Protein AF-A0A2V7CQ61-F1 (afdb_monomer_lite)

Secondary structure (DSSP, 8-state):
----PPPPPP-S----S-SEE-TTEE-SSSPPPPP--SEEEEEE-EEEEEEEEETTEEEEEEEETTBSSPPEE---TTPEEEEE--B-TTSPPTT--S-PPPPPP-

Radius of gyration: 15.97 Å; chains: 1; bounding box: 40×27×42 Å

Structure (mmCIF, N/CA/C/O backbone):
data_AF-A0A2V7CQ61-F1
#
_entry.id   AF-A0A2V7CQ61-F1
#
loop_
_atom_site.group_PDB
_atom_site.id
_atom_site.type_symbol
_atom_site.label_atom_id
_atom_site.label_alt_id
_atom_site.label_comp_id
_atom_site.label_asym_id
_atom_site.label_entity_id
_atom_site.label_seq_id
_atom_site.pdbx_PDB_ins_code
_atom_site.Cartn_x
_atom_site.Cartn_y
_atom_site.Cartn_z
_atom_site.occupancy
_atom_site.B_iso_or_equiv
_atom_site.auth_seq_id
_atom_site.auth_comp_id
_atom_site.auth_asy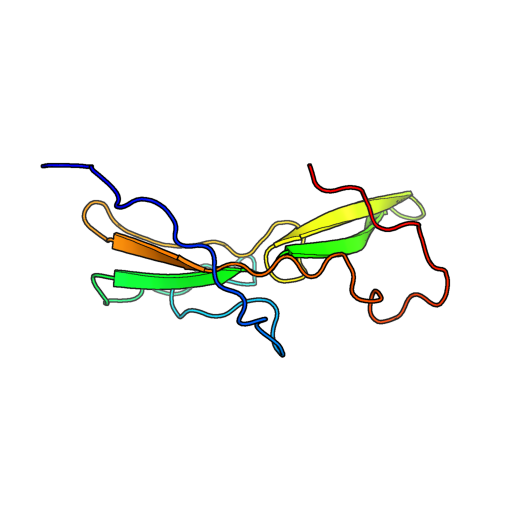m_id
_atom_site.auth_atom_id
_atom_site.pdbx_PDB_model_num
ATOM 1 N N . MET A 1 1 ? 11.459 -17.027 -20.024 1.00 53.44 1 MET A N 1
ATOM 2 C CA . MET A 1 1 ? 11.318 -15.927 -19.045 1.00 53.44 1 MET A CA 1
ATOM 3 C C . MET A 1 1 ? 11.804 -16.452 -17.711 1.00 53.44 1 MET A C 1
ATOM 5 O O . MET A 1 1 ? 11.278 -17.461 -17.266 1.00 53.44 1 MET A O 1
ATOM 9 N N . GLU A 1 2 ? 12.813 -15.824 -17.115 1.00 59.06 2 GLU A N 1
ATOM 10 C CA . GLU A 1 2 ? 13.213 -16.128 -15.739 1.00 59.06 2 GLU A CA 1
ATOM 11 C C . GLU A 1 2 ? 12.370 -15.275 -14.787 1.00 59.06 2 GLU A C 1
ATOM 13 O O . GLU A 1 2 ? 12.420 -14.047 -14.835 1.00 59.06 2 GLU A O 1
ATOM 18 N N . PHE A 1 3 ? 11.556 -15.925 -13.956 1.00 69.06 3 PHE A N 1
ATOM 19 C CA . PHE A 1 3 ? 10.668 -15.274 -12.982 1.00 69.06 3 PHE A CA 1
ATOM 20 C C . PHE A 1 3 ? 11.329 -15.089 -11.607 1.00 69.06 3 PHE A C 1
ATOM 22 O O . PHE A 1 3 ? 10.650 -14.851 -10.608 1.00 69.06 3 PHE A O 1
ATOM 29 N N . THR A 1 4 ? 12.655 -15.204 -11.537 1.00 78.69 4 THR A N 1
ATOM 30 C CA . THR A 1 4 ? 13.392 -15.122 -10.278 1.00 78.69 4 THR A CA 1
ATOM 31 C C . THR A 1 4 ? 13.410 -13.680 -9.785 1.00 78.69 4 THR A C 1
ATOM 33 O O . THR A 1 4 ? 14.098 -12.817 -10.331 1.00 78.69 4 THR A O 1
ATOM 36 N N . SER A 1 5 ? 12.632 -13.409 -8.741 1.00 80.44 5 SER A N 1
ATOM 37 C CA . SER A 1 5 ? 12.694 -12.134 -8.030 1.00 80.44 5 SER A CA 1
ATOM 38 C C . SER A 1 5 ? 13.908 -12.143 -7.093 1.00 80.44 5 SER A C 1
ATOM 40 O O . SER A 1 5 ? 14.164 -13.169 -6.458 1.00 80.44 5 SER A O 1
ATOM 42 N N . PRO A 1 6 ? 14.671 -11.039 -6.982 1.00 89.06 6 PRO A N 1
ATOM 43 C CA . PRO A 1 6 ? 15.738 -10.957 -5.992 1.00 89.06 6 PRO A CA 1
ATOM 44 C C . PRO A 1 6 ? 15.146 -11.074 -4.577 1.00 89.06 6 PRO A C 1
ATOM 46 O O . PRO A 1 6 ? 13.993 -10.678 -4.371 1.00 89.06 6 PRO A O 1
ATOM 49 N N . PRO A 1 7 ? 15.915 -11.563 -3.587 1.00 91.12 7 PRO A N 1
ATOM 50 C CA . PRO A 1 7 ? 15.478 -11.552 -2.197 1.00 91.12 7 PRO A CA 1
ATOM 51 C C . PRO A 1 7 ? 15.049 -10.149 -1.758 1.00 91.12 7 PRO A C 1
ATOM 53 O O . PRO A 1 7 ? 15.668 -9.147 -2.135 1.00 91.12 7 PRO A O 1
ATOM 56 N N . ALA A 1 8 ? 14.004 -10.075 -0.934 1.00 91.69 8 ALA A N 1
ATOM 57 C CA . ALA A 1 8 ? 13.609 -8.819 -0.316 1.00 91.69 8 ALA A CA 1
ATOM 58 C C . ALA A 1 8 ? 14.756 -8.274 0.551 1.00 91.69 8 ALA A C 1
ATOM 60 O O . ALA A 1 8 ? 15.459 -9.025 1.229 1.00 91.69 8 ALA A O 1
ATOM 61 N N . ARG A 1 9 ? 14.936 -6.951 0.543 1.00 93.75 9 ARG A N 1
ATOM 62 C CA . ARG A 1 9 ? 15.903 -6.269 1.405 1.00 93.75 9 ARG A CA 1
ATOM 63 C C . ARG A 1 9 ? 15.167 -5.612 2.563 1.00 93.75 9 ARG A C 1
ATOM 65 O O . ARG A 1 9 ? 14.325 -4.747 2.337 1.00 93.75 9 ARG A O 1
ATOM 72 N N . VAL A 1 10 ? 15.546 -5.970 3.785 1.00 93.44 10 VAL A N 1
ATOM 73 C CA . VAL A 1 10 ? 15.131 -5.251 4.994 1.00 93.44 10 VAL A CA 1
ATOM 74 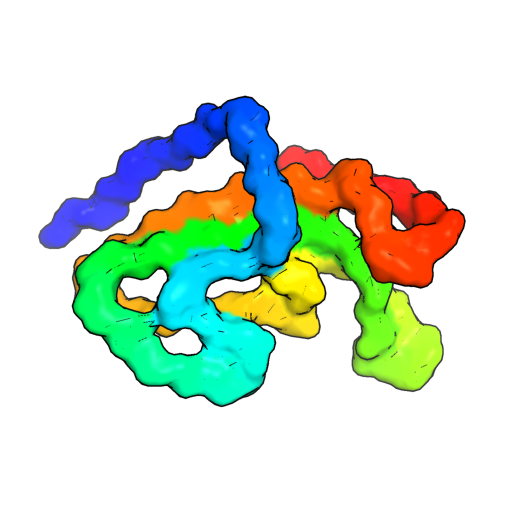C C . VAL A 1 10 ? 16.072 -4.068 5.206 1.00 93.44 10 VAL A C 1
ATOM 76 O O . VAL A 1 10 ? 17.289 -4.195 5.070 1.00 93.44 10 VAL A O 1
ATOM 79 N N . THR A 1 11 ? 15.511 -2.903 5.513 1.00 91.00 11 THR A N 1
ATOM 80 C CA . THR A 1 11 ? 16.264 -1.675 5.792 1.00 91.00 11 THR A CA 1
ATOM 81 C C . THR A 1 11 ? 15.804 -1.069 7.109 1.00 91.00 11 THR A C 1
ATOM 83 O O . THR A 1 11 ? 14.652 -1.245 7.491 1.00 91.00 11 THR A O 1
ATOM 86 N N . THR A 1 12 ? 16.664 -0.293 7.765 1.00 90.25 12 THR A N 1
ATOM 87 C CA . THR A 1 12 ? 16.320 0.446 8.993 1.00 90.25 12 THR A CA 1
ATOM 88 C C . THR A 1 12 ? 15.638 1.789 8.721 1.00 90.25 12 THR A C 1
ATOM 90 O O . THR A 1 12 ? 15.130 2.423 9.643 1.00 90.25 12 THR A O 1
ATOM 93 N N . THR A 1 13 ? 15.607 2.245 7.464 1.00 89.38 13 THR A N 1
ATOM 94 C CA . THR A 1 13 ? 14.937 3.491 7.081 1.00 89.38 13 THR A CA 1
ATOM 95 C C . THR A 1 13 ? 13.425 3.350 7.211 1.00 89.38 13 THR A C 1
ATOM 97 O O . THR A 1 13 ? 12.781 2.688 6.395 1.00 89.38 13 THR A O 1
ATOM 100 N N . ARG A 1 14 ? 12.854 4.026 8.208 1.00 85.38 14 ARG A N 1
ATOM 101 C CA . ARG A 1 14 ? 11.406 4.123 8.397 1.00 85.38 14 ARG A CA 1
ATOM 102 C C . ARG A 1 14 ? 10.803 5.127 7.413 1.00 85.38 14 ARG A C 1
ATOM 104 O O . ARG A 1 14 ? 11.248 6.271 7.363 1.00 85.38 14 ARG A O 1
ATOM 111 N N . GLN A 1 15 ? 9.795 4.715 6.644 1.00 87.38 15 GLN A N 1
ATOM 112 C CA . GLN A 1 15 ? 9.030 5.641 5.805 1.00 87.38 15 GLN A CA 1
ATOM 113 C C . GLN A 1 15 ? 8.012 6.403 6.663 1.00 87.38 15 GLN A C 1
ATOM 115 O O . GLN A 1 15 ? 7.367 5.822 7.534 1.00 87.38 15 GLN A O 1
ATOM 120 N N . THR A 1 16 ? 7.868 7.704 6.417 1.00 86.00 16 THR A N 1
ATOM 121 C CA . THR A 1 16 ? 6.911 8.586 7.101 1.00 86.00 16 THR A CA 1
ATOM 122 C C . THR A 1 16 ? 6.019 9.301 6.080 1.00 86.00 16 THR A C 1
ATOM 124 O O . THR A 1 16 ? 6.250 9.233 4.871 1.00 86.00 16 THR A O 1
ATOM 127 N N . GLY A 1 17 ? 4.965 9.976 6.549 1.00 90.75 17 GLY A N 1
ATOM 128 C CA . GLY A 1 17 ? 4.006 10.671 5.685 1.00 90.75 17 GLY A CA 1
ATOM 129 C C . GLY A 1 17 ? 2.880 9.758 5.194 1.00 90.75 17 GLY A C 1
ATOM 130 O O . GLY A 1 17 ? 2.379 8.929 5.959 1.00 90.75 17 GLY A O 1
ATOM 131 N N . ALA A 1 18 ? 2.460 9.936 3.934 1.00 92.75 18 ALA A N 1
ATOM 132 C CA . ALA A 1 18 ? 1.358 9.180 3.329 1.00 92.75 18 ALA A CA 1
ATOM 133 C C . ALA A 1 18 ? 1.577 7.665 3.467 1.00 92.75 18 ALA A C 1
ATOM 135 O O . ALA A 1 18 ? 2.700 7.205 3.303 1.00 92.75 18 ALA A O 1
ATOM 136 N N . PHE A 1 19 ? 0.532 6.876 3.713 1.00 93.62 19 PHE A N 1
ATOM 137 C CA . PHE A 1 19 ? 0.658 5.416 3.868 1.00 93.62 19 PHE A CA 1
ATOM 138 C C . PHE A 1 19 ? 0.765 4.661 2.535 1.00 93.62 19 PHE A C 1
ATOM 140 O O . PHE A 1 19 ? 1.163 3.500 2.511 1.00 93.62 19 PHE A O 1
ATOM 147 N N . ALA A 1 20 ? 0.436 5.312 1.420 1.00 95.44 20 ALA A N 1
ATOM 148 C CA . ALA A 1 20 ? 0.521 4.748 0.081 1.00 95.44 20 ALA A CA 1
ATOM 149 C C . ALA A 1 20 ? 1.216 5.726 -0.875 1.00 95.44 20 ALA A C 1
ATOM 151 O O . ALA A 1 20 ? 1.040 6.940 -0.758 1.00 95.44 20 ALA A O 1
ATOM 152 N N . ALA A 1 21 ? 1.998 5.212 -1.824 1.00 95.75 21 ALA A N 1
ATOM 153 C CA . ALA A 1 21 ? 2.562 5.990 -2.927 1.00 95.75 21 ALA A CA 1
ATOM 154 C C . ALA A 1 21 ? 2.840 5.108 -4.152 1.00 95.75 21 ALA A C 1
ATOM 156 O O . ALA A 1 21 ? 3.155 3.927 -4.013 1.00 95.75 21 ALA A O 1
ATOM 157 N N . GLY A 1 22 ? 2.753 5.701 -5.340 1.00 95.75 22 GLY A N 1
ATOM 158 C CA . GLY A 1 22 ? 2.997 5.028 -6.615 1.00 95.75 22 GLY A CA 1
ATOM 159 C C . GLY A 1 22 ? 1.903 5.321 -7.636 1.00 95.75 22 GLY A C 1
ATOM 160 O O . GLY A 1 22 ? 0.714 5.319 -7.306 1.00 95.75 22 GLY A O 1
ATOM 161 N N . ASP A 1 23 ? 2.297 5.546 -8.885 1.00 95.75 23 ASP A N 1
ATOM 162 C CA . ASP A 1 23 ? 1.370 5.923 -9.960 1.00 95.75 23 ASP A CA 1
ATOM 163 C C . ASP A 1 23 ? 0.455 4.765 -10.378 1.00 95.75 23 ASP A C 1
ATOM 165 O O . ASP A 1 23 ? -0.691 4.978 -10.778 1.00 95.75 23 ASP A O 1
ATOM 169 N N . ALA A 1 24 ? 0.911 3.527 -10.169 1.00 96.06 24 ALA A N 1
ATOM 170 C CA . ALA A 1 24 ? 0.140 2.310 -10.407 1.00 96.06 24 ALA A CA 1
ATOM 171 C C . ALA A 1 24 ? -0.996 2.065 -9.388 1.00 96.06 24 ALA A C 1
ATOM 173 O O . ALA A 1 24 ? -1.748 1.097 -9.546 1.00 96.06 24 ALA A O 1
ATOM 174 N N . LEU A 1 25 ? -1.124 2.900 -8.345 1.00 96.94 25 LEU A N 1
ATOM 175 C CA . LEU A 1 25 ? -2.118 2.741 -7.281 1.00 96.94 25 LEU A CA 1
ATOM 176 C C . LEU A 1 25 ? -3.422 3.484 -7.563 1.00 96.94 25 LEU A C 1
ATOM 178 O O . LEU A 1 25 ? -3.434 4.700 -7.767 1.00 96.94 25 LEU A O 1
ATOM 182 N N . SER A 1 26 ? -4.541 2.772 -7.444 1.00 96.69 26 SER A N 1
ATOM 183 C CA . SER A 1 26 ? -5.891 3.345 -7.381 1.00 96.69 26 SER A CA 1
ATOM 184 C C . SER A 1 26 ? -6.421 3.243 -5.949 1.00 96.69 26 SER A C 1
ATOM 186 O O . SER A 1 26 ? -6.559 2.142 -5.422 1.00 96.69 26 SER A O 1
ATOM 188 N N . LEU A 1 27 ? -6.672 4.393 -5.311 1.00 93.69 27 LEU A N 1
ATOM 189 C CA . LEU A 1 27 ? -7.138 4.472 -3.915 1.00 93.69 27 LEU A CA 1
ATOM 190 C C . LEU A 1 27 ? -8.663 4.324 -3.789 1.00 93.69 27 LEU A C 1
ATOM 192 O O . LEU A 1 27 ? -9.167 4.002 -2.720 1.00 93.69 27 LEU A O 1
ATOM 196 N N . THR A 1 28 ? -9.394 4.559 -4.879 1.00 93.62 28 THR A N 1
ATOM 197 C CA . THR A 1 28 ? -10.857 4.457 -4.945 1.00 93.62 28 THR A CA 1
ATOM 198 C C . THR A 1 28 ? -11.276 3.258 -5.799 1.00 93.62 28 THR A C 1
ATOM 200 O O . THR A 1 28 ? -10.436 2.565 -6.374 1.00 93.62 28 THR A O 1
ATOM 203 N N . ALA A 1 29 ? -12.588 3.026 -5.914 1.00 93.06 29 ALA A N 1
ATOM 204 C CA . ALA A 1 29 ? -13.142 1.961 -6.753 1.00 93.06 29 ALA A CA 1
ATOM 205 C C . ALA A 1 29 ? -12.838 2.137 -8.255 1.00 93.06 29 ALA A C 1
ATOM 207 O O . ALA A 1 29 ? -12.856 1.166 -9.010 1.00 93.06 29 ALA A O 1
ATOM 208 N N . THR A 1 30 ? -12.550 3.363 -8.703 1.00 95.62 30 THR A N 1
ATOM 209 C CA . THR A 1 30 ? -12.234 3.640 -10.105 1.00 95.62 30 THR A CA 1
ATOM 210 C C . THR A 1 30 ? -10.758 3.381 -10.373 1.00 95.62 30 THR A C 1
ATOM 212 O O . THR A 1 30 ? -9.883 4.030 -9.797 1.00 95.62 30 THR A O 1
ATOM 215 N N . LEU A 1 31 ? -10.473 2.470 -11.304 1.00 95.69 31 LEU A N 1
ATOM 216 C CA . LEU A 1 31 ? -9.107 2.215 -11.749 1.00 95.69 31 LEU A CA 1
ATOM 217 C C . LEU A 1 31 ? -8.549 3.418 -12.509 1.00 95.69 31 LEU A C 1
ATOM 219 O O . LEU A 1 31 ? -9.136 3.880 -13.490 1.00 95.69 31 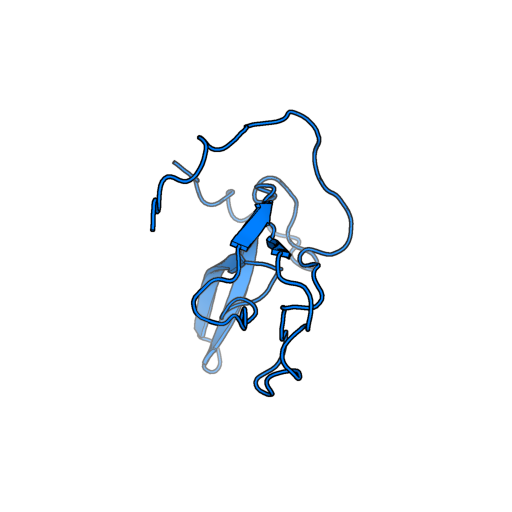LEU A O 1
ATOM 223 N N . LYS A 1 32 ? -7.355 3.861 -12.119 1.00 95.44 32 LYS A N 1
ATOM 224 C CA . LYS A 1 32 ? -6.558 4.776 -12.936 1.00 95.44 32 LYS A CA 1
ATOM 225 C C . LYS A 1 32 ? -6.183 4.118 -14.277 1.00 95.44 32 LYS A C 1
ATOM 227 O O . LYS A 1 32 ? -6.133 2.878 -14.385 1.00 95.44 32 LYS A O 1
ATOM 232 N N . PRO A 1 33 ? -5.886 4.921 -15.317 1.00 95.69 33 PRO A N 1
ATOM 233 C CA . PRO A 1 33 ? -5.179 4.433 -16.495 1.00 95.69 33 PRO A CA 1
ATOM 234 C C . PRO A 1 33 ? -3.930 3.646 -16.090 1.00 95.69 33 PRO A C 1
ATOM 236 O O . PRO A 1 33 ? -3.346 3.884 -15.035 1.00 95.69 33 PRO A O 1
ATOM 239 N N . LEU A 1 34 ? -3.538 2.676 -16.914 1.00 96.94 34 LEU A N 1
ATOM 240 C CA . LEU A 1 34 ? -2.316 1.933 -16.645 1.00 96.94 34 LEU A CA 1
ATOM 241 C C . LEU A 1 34 ? -1.112 2.881 -16.715 1.00 96.94 34 LEU A C 1
ATOM 243 O O . LEU A 1 34 ? -0.914 3.537 -17.735 1.00 96.94 34 LEU A O 1
ATOM 247 N N . ASP A 1 35 ? -0.296 2.875 -15.666 1.00 96.62 35 ASP A N 1
ATOM 248 C CA . ASP A 1 35 ? 1.019 3.514 -15.654 1.00 96.62 35 ASP A CA 1
ATOM 249 C C . ASP A 1 35 ? 1.893 2.960 -16.805 1.00 96.62 35 ASP A C 1
ATOM 251 O O . ASP A 1 35 ? 2.064 1.738 -16.894 1.00 96.62 35 ASP A O 1
ATOM 255 N N . PRO A 1 36 ? 2.433 3.798 -17.710 1.00 96.50 36 PRO A N 1
ATOM 256 C CA . PRO A 1 36 ? 3.240 3.337 -18.839 1.00 96.50 36 PRO A CA 1
ATOM 257 C C . PRO A 1 36 ? 4.615 2.770 -18.445 1.00 96.50 36 PRO A C 1
ATOM 259 O O . PRO A 1 36 ? 5.239 2.107 -19.274 1.00 96.50 36 PRO A O 1
ATOM 262 N N . ALA A 1 37 ? 5.108 3.002 -17.223 1.00 96.81 37 ALA A N 1
ATOM 263 C CA . ALA A 1 37 ? 6.424 2.530 -16.798 1.00 96.81 37 ALA A CA 1
ATOM 264 C C . ALA A 1 37 ? 6.500 0.995 -16.755 1.00 96.81 37 ALA A C 1
ATOM 266 O O . ALA A 1 37 ? 5.625 0.338 -16.203 1.00 96.81 37 ALA A O 1
ATOM 267 N N . SER A 1 38 ? 7.576 0.388 -17.258 1.00 95.31 38 SER A N 1
ATOM 268 C CA . SER A 1 38 ? 7.778 -1.073 -17.169 1.00 95.31 38 SER A CA 1
ATOM 269 C C . SER A 1 38 ? 8.102 -1.560 -15.749 1.00 95.31 38 SER A C 1
ATOM 271 O O . SER A 1 38 ? 8.036 -2.758 -15.463 1.00 95.31 38 SER A O 1
ATOM 273 N N . VAL A 1 39 ? 8.445 -0.633 -14.847 1.00 96.62 39 VAL A N 1
ATOM 274 C CA . VAL A 1 39 ? 8.634 -0.878 -13.416 1.00 96.62 39 VAL A CA 1
ATOM 275 C C . VAL A 1 39 ? 7.585 -0.087 -12.639 1.00 96.62 39 VAL A C 1
ATOM 277 O O . VAL A 1 39 ? 7.625 1.138 -12.637 1.00 96.62 39 VAL A O 1
ATOM 280 N N . LYS A 1 40 ? 6.670 -0.779 -11.955 1.00 97.38 40 LYS A N 1
ATOM 281 C CA . LYS A 1 40 ? 5.672 -0.163 -11.072 1.00 97.38 40 LYS A CA 1
ATOM 282 C C . LYS A 1 40 ? 6.282 0.036 -9.692 1.00 97.38 40 LYS A C 1
ATOM 284 O O . LYS A 1 40 ? 6.438 -0.930 -8.944 1.00 97.38 40 LYS A O 1
ATOM 289 N N . GLU A 1 41 ? 6.640 1.267 -9.356 1.00 97.00 41 GLU A N 1
ATOM 290 C CA . GLU A 1 41 ? 7.033 1.619 -7.990 1.00 97.00 41 GLU A CA 1
ATOM 291 C C . GLU A 1 41 ? 5.772 1.675 -7.119 1.00 97.00 41 GLU A C 1
ATOM 293 O O . GLU A 1 41 ? 4.873 2.484 -7.350 1.00 97.00 41 GLU A O 1
ATOM 298 N N . VAL A 1 42 ? 5.688 0.785 -6.131 1.00 97.31 42 VAL A N 1
ATOM 299 C CA . VAL A 1 42 ? 4.548 0.672 -5.221 1.00 97.31 42 VAL A CA 1
ATOM 300 C C . VAL A 1 42 ? 5.046 0.722 -3.788 1.00 97.31 42 VAL A C 1
ATOM 302 O O . VAL A 1 42 ? 5.839 -0.116 -3.361 1.00 97.31 42 VAL A O 1
ATOM 305 N N . ARG A 1 43 ? 4.529 1.677 -3.019 1.00 96.44 43 ARG A N 1
ATOM 306 C CA . ARG A 1 43 ? 4.681 1.715 -1.569 1.00 96.44 43 ARG A CA 1
ATOM 307 C C . ARG A 1 43 ? 3.319 1.586 -0.911 1.00 96.44 43 ARG A C 1
ATOM 309 O O . ARG A 1 43 ? 2.460 2.431 -1.146 1.00 96.44 43 ARG A O 1
ATOM 316 N N . LEU A 1 44 ? 3.150 0.564 -0.079 1.00 96.69 44 LEU A N 1
ATOM 317 C CA . LEU A 1 44 ? 1.985 0.381 0.784 1.00 96.69 44 LEU A CA 1
ATOM 318 C C . LEU A 1 44 ? 2.488 0.050 2.186 1.00 96.69 44 LEU A C 1
ATOM 320 O O . LEU A 1 44 ? 2.984 -1.048 2.418 1.00 96.69 44 LEU A O 1
ATOM 324 N N . ASP A 1 45 ? 2.378 1.002 3.104 1.00 95.19 45 ASP A N 1
ATOM 325 C CA . ASP A 1 45 ? 2.700 0.784 4.511 1.00 95.19 45 ASP A CA 1
ATOM 326 C C . ASP A 1 45 ? 1.526 0.109 5.221 1.00 95.19 45 ASP A C 1
ATOM 328 O O . ASP A 1 45 ? 0.360 0.334 4.871 1.00 95.19 45 ASP A O 1
ATOM 332 N N . THR A 1 46 ? 1.831 -0.699 6.234 1.00 92.88 46 THR A N 1
ATOM 333 C CA . THR A 1 46 ? 0.814 -1.352 7.058 1.00 92.88 46 THR A CA 1
ATOM 334 C C . THR A 1 46 ? 0.596 -0.599 8.357 1.00 92.88 46 THR A C 1
ATOM 336 O O . THR A 1 46 ? 1.535 -0.160 9.013 1.00 92.88 46 THR A O 1
ATOM 339 N N . THR A 1 47 ? -0.664 -0.448 8.744 1.00 90.81 47 THR A N 1
ATOM 340 C CA . THR A 1 47 ? -1.066 0.097 10.047 1.00 90.81 47 THR A CA 1
ATOM 341 C C . THR A 1 47 ? -2.359 -0.576 10.502 1.00 90.81 47 THR A C 1
ATOM 343 O O . THR A 1 47 ? -2.930 -1.374 9.756 1.00 90.81 47 THR A O 1
ATOM 346 N N . HIS A 1 48 ? -2.833 -0.284 11.708 1.00 87.12 48 HIS A N 1
ATOM 347 C CA . HIS A 1 48 ? -4.096 -0.792 12.229 1.00 87.12 48 HIS A CA 1
ATOM 348 C C . HIS A 1 48 ? -5.165 0.305 12.299 1.00 87.12 48 HIS A C 1
ATOM 350 O O . HIS A 1 48 ? -4.862 1.471 12.543 1.00 87.12 48 HIS A O 1
ATOM 356 N N . LYS A 1 49 ? -6.431 -0.068 12.087 1.00 85.62 49 LYS A N 1
ATOM 357 C CA . LYS A 1 49 ? -7.571 0.858 12.110 1.00 85.62 49 LYS A CA 1
ATOM 358 C C . LYS A 1 49 ? -8.820 0.182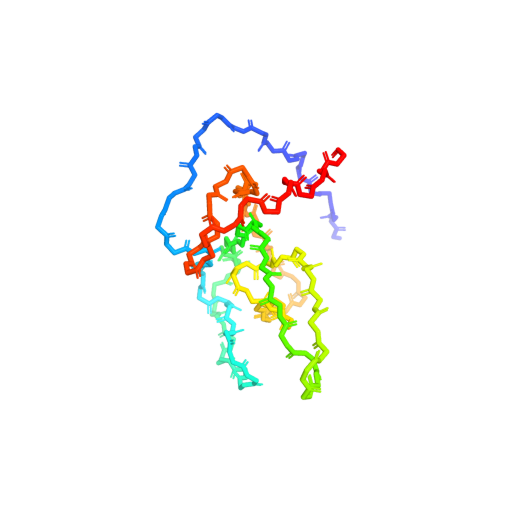 12.656 1.00 85.62 49 LYS A C 1
ATOM 360 O O . LYS A 1 49 ? -9.018 -1.014 12.461 1.00 85.62 49 LYS A O 1
ATOM 365 N N . ILE A 1 50 ? -9.674 0.966 13.308 1.00 86.31 50 ILE A N 1
ATOM 366 C CA . ILE A 1 50 ? -11.037 0.552 13.649 1.00 86.31 50 ILE A CA 1
ATOM 367 C C . ILE A 1 50 ? -11.940 0.939 12.478 1.00 86.31 50 ILE A C 1
ATOM 369 O O . ILE A 1 50 ? -12.011 2.110 12.110 1.00 86.31 50 ILE A O 1
ATOM 373 N N . ILE A 1 51 ? -12.614 -0.044 11.894 1.00 86.88 51 ILE A N 1
ATOM 374 C CA . ILE A 1 51 ? -13.463 0.101 10.713 1.00 86.88 51 ILE A CA 1
ATOM 375 C C . ILE A 1 51 ? -14.887 -0.276 11.103 1.00 86.88 51 ILE A C 1
ATOM 377 O O . ILE A 1 51 ? -15.109 -1.322 11.710 1.00 86.88 51 ILE A O 1
ATOM 381 N N . GLU A 1 52 ? -15.856 0.566 10.763 1.00 89.00 52 GLU A N 1
ATOM 382 C CA . GLU A 1 52 ? -17.273 0.234 10.898 1.00 89.00 52 GLU A CA 1
ATOM 383 C C . GLU A 1 52 ? -17.741 -0.478 9.626 1.00 89.00 52 GLU A C 1
ATOM 385 O O . GLU A 1 52 ? -17.678 0.086 8.536 1.00 89.00 52 GLU A O 1
ATOM 390 N N . ILE A 1 53 ? -18.151 -1.740 9.759 1.00 89.31 53 ILE A N 1
ATOM 391 C CA . ILE A 1 53 ? -18.536 -2.601 8.625 1.00 89.31 53 ILE A CA 1
ATOM 392 C C . ILE A 1 53 ? -20.055 -2.686 8.438 1.00 89.31 53 ILE A C 1
ATOM 394 O O . ILE A 1 53 ? -20.536 -3.070 7.376 1.00 89.31 53 ILE A O 1
ATOM 398 N N . ALA A 1 54 ? -20.803 -2.329 9.477 1.00 93.06 54 ALA A N 1
ATOM 399 C CA . ALA A 1 54 ? -22.249 -2.168 9.503 1.00 93.06 54 ALA A CA 1
ATOM 400 C C . ALA A 1 54 ? -22.596 -1.245 10.687 1.00 93.06 54 ALA A C 1
ATOM 402 O O . ALA A 1 54 ? -21.755 -1.103 11.578 1.00 93.06 54 ALA A O 1
ATOM 403 N N . PRO A 1 55 ? -23.801 -0.649 10.747 1.00 95.25 55 PRO A N 1
ATOM 404 C CA . PRO A 1 55 ? -24.187 0.230 11.849 1.00 95.25 55 PRO A CA 1
ATOM 405 C C . PRO A 1 55 ? -23.929 -0.404 13.224 1.00 95.25 55 PRO A C 1
ATOM 407 O O . PRO A 1 55 ? -24.517 -1.428 13.569 1.00 95.25 55 PRO A O 1
ATOM 410 N N . GLY A 1 56 ? -23.016 0.189 13.996 1.00 92.44 56 GLY A N 1
ATOM 411 C CA . GLY A 1 56 ? -22.631 -0.283 15.330 1.00 92.44 56 GLY A CA 1
ATOM 412 C C . GLY A 1 56 ? -21.688 -1.496 15.366 1.00 92.44 56 GLY A C 1
ATOM 413 O O . GLY A 1 56 ? -21.224 -1.862 16.447 1.00 92.44 56 GLY A O 1
ATOM 414 N N . VAL A 1 57 ? -21.347 -2.097 14.222 1.00 90.56 57 VAL A N 1
ATOM 415 C CA . VAL A 1 57 ? -20.428 -3.242 14.126 1.00 90.56 57 VAL A CA 1
ATOM 416 C C . VAL A 1 57 ? -19.046 -2.751 13.713 1.00 90.56 57 VAL A C 1
ATOM 418 O O . VAL A 1 57 ? -18.822 -2.342 12.571 1.00 90.56 57 VAL A O 1
ATOM 421 N N . LYS A 1 58 ? -18.101 -2.811 14.653 1.00 88.81 58 LYS A N 1
ATOM 422 C CA . LYS A 1 58 ? -16.721 -2.359 14.461 1.00 88.81 58 LYS A CA 1
ATOM 423 C C . LYS A 1 58 ? -15.753 -3.532 14.423 1.00 88.81 58 LYS A C 1
ATOM 425 O O . LYS A 1 58 ? -15.858 -4.461 15.217 1.00 88.81 58 LYS A O 1
ATOM 430 N N . PHE A 1 59 ? -14.780 -3.440 13.529 1.00 85.44 59 PHE A N 1
ATOM 431 C CA . PHE A 1 59 ? -13.701 -4.398 13.362 1.00 85.44 59 PHE A CA 1
ATOM 432 C C . PHE A 1 59 ? -12.358 -3.675 13.438 1.00 85.44 59 PHE A C 1
ATOM 434 O O . PHE A 1 59 ? -12.138 -2.689 12.734 1.00 85.44 59 PHE A O 1
ATOM 441 N N . THR A 1 60 ? -11.453 -4.159 14.284 1.00 85.25 60 THR A N 1
ATOM 442 C CA . THR A 1 60 ? -10.062 -3.701 14.279 1.00 85.25 60 THR A CA 1
ATOM 443 C C . THR A 1 60 ? -9.305 -4.528 13.251 1.00 85.25 60 THR A C 1
ATOM 445 O O . THR A 1 60 ? -9.204 -5.743 13.395 1.00 85.25 60 THR A O 1
ATOM 448 N N . GLY A 1 61 ? -8.799 -3.880 12.206 1.00 85.88 61 GLY A N 1
ATOM 449 C CA . GLY A 1 61 ? -8.139 -4.549 11.090 1.00 85.88 61 GLY A CA 1
ATOM 450 C C . GLY A 1 61 ? -6.791 -3.936 10.747 1.00 85.88 61 GLY A C 1
ATOM 451 O O . GLY A 1 61 ? -6.563 -2.739 10.948 1.00 85.88 61 GLY A O 1
ATOM 452 N N . TRP A 1 62 ? -5.898 -4.766 10.215 1.00 89.19 62 TRP A N 1
ATOM 453 C CA . TRP A 1 62 ? -4.708 -4.285 9.528 1.00 89.19 62 TRP A CA 1
ATOM 454 C C . TRP A 1 62 ? -5.075 -3.766 8.147 1.00 89.19 62 TRP A C 1
ATOM 456 O O . TRP A 1 62 ? -5.922 -4.321 7.447 1.00 89.19 62 TRP A O 1
ATOM 466 N N . THR A 1 63 ? -4.417 -2.687 7.766 1.00 91.62 63 THR A N 1
ATOM 467 C CA . THR A 1 63 ? -4.655 -1.981 6.516 1.00 91.62 63 THR A CA 1
ATOM 468 C C . THR A 1 63 ? -3.391 -2.000 5.674 1.00 91.62 63 THR A C 1
ATOM 470 O O . THR A 1 63 ? -2.284 -2.050 6.211 1.00 91.62 63 THR A O 1
ATOM 473 N N . PHE A 1 64 ? -3.557 -1.906 4.359 1.00 94.31 64 PHE A N 1
ATOM 474 C CA . PHE A 1 64 ? -2.484 -1.511 3.453 1.00 94.31 64 PHE A CA 1
ATOM 475 C C . PHE A 1 64 ? -2.805 -0.107 2.965 1.00 94.31 64 PHE A C 1
ATOM 477 O O . PHE A 1 64 ? -3.881 0.120 2.416 1.00 94.31 64 PHE A O 1
ATOM 484 N N . GLY A 1 65 ? -1.898 0.845 3.168 1.00 93.62 65 GLY A N 1
ATOM 485 C CA . GLY A 1 65 ? -2.128 2.218 2.730 1.00 93.62 65 GLY A CA 1
ATOM 486 C C . GLY A 1 65 ? -3.230 2.960 3.497 1.00 93.62 65 GLY A C 1
ATOM 487 O O . GLY A 1 65 ? -3.863 3.823 2.902 1.00 93.62 65 GLY A O 1
ATOM 488 N N . ASP A 1 66 ? -3.468 2.632 4.778 1.00 91.44 66 ASP A N 1
ATOM 489 C CA . ASP A 1 66 ? -4.516 3.227 5.645 1.00 91.44 66 ASP A CA 1
ATOM 490 C C . ASP A 1 66 ? -5.975 2.974 5.188 1.00 91.44 66 ASP A C 1
ATOM 492 O O . ASP A 1 66 ? -6.925 3.656 5.591 1.00 91.44 66 ASP A O 1
ATOM 496 N N . GLN A 1 67 ? -6.193 1.940 4.371 1.00 90.81 67 GLN A N 1
ATOM 497 C CA . GLN A 1 67 ? -7.526 1.562 3.901 1.00 90.81 67 GLN A CA 1
ATOM 498 C C . GLN A 1 67 ? -7.755 0.047 3.870 1.00 90.81 67 GLN A C 1
ATOM 500 O O . GLN A 1 67 ? -6.827 -0.756 3.737 1.00 90.81 67 GLN A O 1
ATOM 505 N N . VAL A 1 68 ? -9.031 -0.325 4.001 1.00 90.38 68 VAL A N 1
ATOM 506 C CA . VAL A 1 68 ? -9.543 -1.684 3.808 1.00 90.38 68 VAL A CA 1
ATOM 507 C C . VAL A 1 68 ? -10.790 -1.586 2.921 1.00 90.38 68 VAL A C 1
ATOM 509 O O . VAL A 1 68 ? -11.743 -0.917 3.319 1.00 90.38 68 VAL A O 1
ATOM 512 N N . PRO A 1 69 ? -10.807 -2.228 1.739 1.00 92.75 69 PRO A N 1
ATOM 513 C CA . PRO A 1 69 ? -9.678 -2.917 1.109 1.00 92.75 69 PRO A CA 1
ATOM 514 C C . PRO A 1 69 ? -8.501 -1.972 0.791 1.00 92.75 69 PRO A C 1
ATOM 516 O O . PRO A 1 69 ? -8.672 -0.761 0.631 1.00 92.75 69 PRO A O 1
ATOM 519 N N . GLY A 1 70 ? -7.295 -2.542 0.702 1.00 94.25 70 GLY A N 1
ATOM 520 C CA . GLY A 1 70 ? -6.086 -1.828 0.277 1.00 94.25 70 GLY A CA 1
ATOM 521 C C . GLY A 1 70 ? -6.205 -1.252 -1.146 1.00 94.25 70 GLY A C 1
ATOM 522 O O . GLY A 1 70 ? -7.089 -1.667 -1.901 1.00 94.25 70 GLY A O 1
ATOM 523 N N . PRO A 1 71 ? -5.329 -0.313 -1.550 1.00 96.88 71 PRO A N 1
ATOM 524 C CA . PRO A 1 71 ? -5.325 0.226 -2.906 1.00 96.88 71 PRO A CA 1
ATOM 525 C C . PRO A 1 71 ? -5.147 -0.857 -3.967 1.00 96.88 71 PRO A C 1
ATOM 527 O O . PRO A 1 71 ? -4.394 -1.812 -3.780 1.00 96.88 71 PRO A O 1
ATOM 530 N N . THR A 1 72 ? -5.773 -0.672 -5.127 1.00 97.12 72 THR A N 1
ATOM 531 C CA . THR A 1 72 ? -5.589 -1.592 -6.255 1.00 97.12 72 THR A CA 1
ATOM 532 C C . THR A 1 72 ? -4.318 -1.247 -7.027 1.00 97.12 72 THR A C 1
ATOM 534 O O . THR A 1 72 ? -4.135 -0.098 -7.432 1.00 97.12 72 THR A O 1
ATOM 537 N N . ILE A 1 73 ? -3.469 -2.250 -7.277 1.00 97.12 73 ILE A N 1
ATOM 538 C CA . ILE A 1 73 ? -2.299 -2.153 -8.162 1.00 97.12 73 ILE A CA 1
ATOM 539 C C . ILE A 1 73 ? -2.699 -2.656 -9.551 1.00 97.12 73 ILE A C 1
ATOM 541 O O . ILE A 1 73 ? -3.147 -3.794 -9.693 1.00 97.12 73 ILE A O 1
ATOM 545 N N . ARG A 1 74 ? -2.505 -1.837 -10.590 1.00 96.19 74 ARG A N 1
ATOM 546 C CA . ARG A 1 74 ? -2.741 -2.234 -11.989 1.00 96.19 74 ARG A CA 1
ATOM 547 C C . ARG A 1 74 ? -1.414 -2.442 -12.727 1.00 96.19 74 ARG A C 1
ATOM 549 O O . ARG A 1 74 ? -0.612 -1.518 -12.824 1.00 96.19 74 ARG A O 1
ATOM 556 N N . ALA A 1 75 ? -1.205 -3.631 -13.290 1.00 96.69 75 ALA A N 1
ATOM 557 C CA . ALA A 1 75 ? -0.010 -3.999 -14.059 1.00 96.69 75 ALA A CA 1
ATOM 558 C C . ALA A 1 75 ? -0.368 -4.912 -15.249 1.00 96.69 75 ALA A C 1
ATOM 560 O O . ALA A 1 75 ? -1.484 -5.430 -15.328 1.00 96.69 75 ALA A O 1
ATOM 561 N N . ARG A 1 76 ? 0.568 -5.103 -16.183 1.00 96.44 76 ARG A N 1
ATOM 562 C CA . ARG A 1 76 ? 0.481 -6.066 -17.294 1.00 96.44 76 ARG A CA 1
ATOM 563 C C . ARG A 1 76 ? 1.498 -7.194 -17.125 1.00 96.44 76 ARG A C 1
ATOM 565 O O . ARG A 1 76 ? 2.487 -7.060 -16.409 1.00 96.44 76 ARG A O 1
ATOM 572 N N . VAL A 1 77 ? 1.285 -8.296 -17.844 1.00 94.69 77 VAL A N 1
ATOM 573 C CA . VAL A 1 77 ? 2.298 -9.352 -17.984 1.00 94.69 77 VAL A CA 1
ATOM 574 C C . VAL A 1 77 ? 3.583 -8.742 -18.552 1.00 94.69 77 VAL A C 1
ATOM 576 O O . VAL A 1 77 ? 3.545 -8.065 -19.576 1.00 94.69 77 VAL A O 1
ATOM 579 N N . GLY A 1 78 ? 4.706 -8.985 -17.875 1.00 93.00 78 GLY A N 1
ATOM 580 C CA . GLY A 1 78 ? 6.018 -8.432 -18.222 1.00 93.00 78 GLY A CA 1
ATOM 581 C C . GLY A 1 78 ? 6.424 -7.192 -17.417 1.00 93.00 78 GLY A C 1
ATOM 582 O O . GLY A 1 78 ? 7.617 -6.897 -17.361 1.00 93.00 78 GLY A O 1
ATOM 583 N N . ASP A 1 79 ? 5.487 -6.513 -16.744 1.00 95.62 79 ASP A N 1
ATOM 584 C CA . ASP A 1 79 ? 5.827 -5.426 -15.821 1.00 95.62 79 ASP A CA 1
ATOM 585 C C . ASP A 1 79 ? 6.535 -5.978 -14.575 1.00 95.62 79 ASP A C 1
ATOM 587 O O . ASP A 1 79 ? 6.179 -7.030 -14.038 1.00 95.62 79 ASP A O 1
ATOM 591 N N . LYS A 1 80 ? 7.518 -5.231 -14.067 1.00 95.00 80 LYS A N 1
ATOM 592 C CA . LYS A 1 80 ? 8.151 -5.505 -12.772 1.00 95.00 80 LYS A CA 1
ATOM 593 C C . LYS A 1 80 ? 7.494 -4.648 -11.701 1.00 95.00 80 LYS A C 1
ATOM 595 O O . LYS A 1 80 ? 7.486 -3.430 -11.815 1.00 95.00 80 LYS A O 1
ATOM 600 N N . VAL A 1 81 ? 6.997 -5.248 -10.626 1.00 95.62 81 VAL A N 1
ATOM 601 C CA . VAL A 1 81 ? 6.500 -4.487 -9.471 1.00 95.62 81 VAL A CA 1
ATOM 602 C C . VAL A 1 81 ? 7.624 -4.350 -8.453 1.00 95.62 81 VAL A C 1
ATOM 604 O O . VAL A 1 81 ? 8.113 -5.347 -7.925 1.00 95.62 81 VAL A O 1
ATOM 607 N N . ARG A 1 82 ? 8.042 -3.115 -8.167 1.00 95.94 82 ARG A N 1
ATOM 608 C CA . ARG A 1 82 ? 8.947 -2.821 -7.057 1.00 95.94 82 ARG A CA 1
ATOM 609 C C . ARG A 1 82 ? 8.124 -2.410 -5.848 1.00 95.94 82 ARG A C 1
ATOM 611 O O . ARG A 1 82 ? 7.651 -1.281 -5.767 1.00 95.94 82 ARG A O 1
ATOM 618 N N . PHE A 1 83 ? 7.975 -3.340 -4.915 1.00 95.62 83 PHE A N 1
ATOM 619 C CA . PHE A 1 83 ? 7.176 -3.146 -3.715 1.00 95.62 83 PHE A C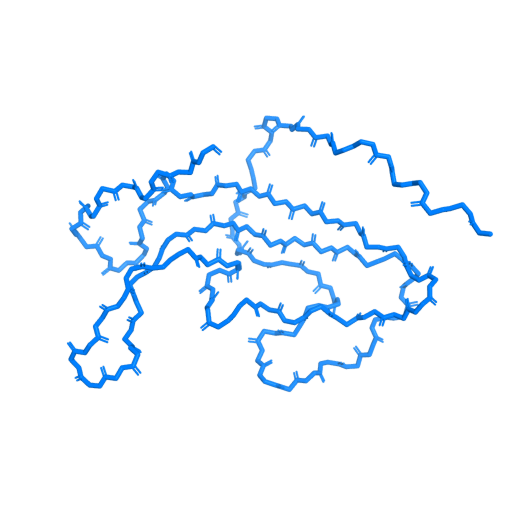A 1
ATOM 620 C C . PHE A 1 83 ? 8.036 -2.715 -2.519 1.00 95.62 83 PHE A C 1
ATOM 622 O O . PHE A 1 83 ? 9.083 -3.310 -2.256 1.00 95.62 83 PHE A O 1
ATOM 629 N N . LYS A 1 84 ? 7.589 -1.693 -1.786 1.00 95.62 84 LYS A N 1
ATOM 630 C CA . LYS A 1 84 ? 8.164 -1.235 -0.513 1.00 95.62 84 LYS A CA 1
ATOM 631 C C . LYS A 1 84 ? 7.060 -1.136 0.536 1.00 95.62 84 LYS A C 1
ATOM 633 O O . LYS A 1 84 ? 5.953 -0.699 0.236 1.00 95.62 84 LYS A O 1
ATOM 638 N N . MET A 1 85 ? 7.383 -1.490 1.772 1.00 94.88 85 MET A N 1
ATOM 639 C CA . MET A 1 85 ? 6.448 -1.445 2.892 1.00 94.88 85 MET A CA 1
ATOM 640 C C . MET A 1 85 ? 7.206 -1.129 4.171 1.00 94.88 85 MET A C 1
ATOM 642 O O . MET A 1 85 ? 8.254 -1.719 4.432 1.00 94.88 85 MET A O 1
ATOM 646 N N . THR A 1 86 ? 6.650 -0.231 4.975 1.00 94.25 86 THR A N 1
ATOM 647 C CA . THR A 1 86 ? 7.001 -0.080 6.387 1.00 94.25 86 THR A CA 1
ATOM 648 C C . THR A 1 86 ? 5.866 -0.634 7.231 1.00 94.25 86 THR A C 1
ATOM 650 O O . THR A 1 86 ? 4.703 -0.304 6.999 1.00 94.25 86 THR A O 1
ATOM 653 N N . ASN A 1 87 ? 6.203 -1.453 8.224 1.00 91.81 87 ASN A N 1
ATOM 654 C CA . ASN A 1 87 ? 5.263 -1.782 9.283 1.00 91.81 87 ASN A CA 1
ATOM 655 C C . ASN A 1 87 ? 5.175 -0.596 10.247 1.00 91.81 87 ASN A C 1
ATOM 657 O O . ASN A 1 87 ? 6.170 -0.243 10.877 1.00 91.81 87 ASN A O 1
ATOM 661 N N . ARG A 1 88 ? 4.003 0.034 10.311 1.00 91.06 88 ARG A N 1
ATOM 662 C CA . ARG A 1 88 ? 3.710 1.207 11.141 1.00 91.06 88 ARG A CA 1
ATOM 663 C C . ARG A 1 88 ? 2.660 0.897 12.210 1.00 91.06 88 ARG A C 1
ATOM 665 O O . ARG A 1 88 ? 2.017 1.806 12.722 1.00 91.06 88 ARG A O 1
ATOM 672 N N . SER A 1 89 ? 2.445 -0.379 12.545 1.00 84.19 89 SER A N 1
ATOM 673 C CA . SER A 1 89 ? 1.444 -0.786 13.542 1.00 84.19 89 SER A CA 1
ATOM 674 C C . SER A 1 89 ? 1.801 -0.436 14.985 1.00 84.19 89 SER A C 1
ATOM 676 O O . SER A 1 89 ? 0.973 -0.616 15.868 1.00 84.19 89 SER A O 1
ATOM 678 N N . ASP A 1 90 ? 3.030 -0.003 15.229 1.00 85.56 90 ASP A N 1
ATOM 679 C CA . ASP A 1 90 ? 3.514 0.582 16.478 1.00 85.56 90 ASP A CA 1
ATOM 680 C C . ASP A 1 90 ? 3.132 2.068 16.624 1.00 85.56 90 ASP A C 1
ATOM 682 O O . ASP A 1 90 ? 3.289 2.637 17.703 1.00 85.56 90 ASP A O 1
ATOM 686 N N . GLU A 1 91 ? 2.620 2.709 15.568 1.00 85.06 91 GLU A N 1
ATOM 687 C CA . GLU A 1 91 ? 2.156 4.096 15.626 1.00 85.06 91 GLU A CA 1
ATOM 688 C C . GLU A 1 91 ? 0.734 4.199 16.205 1.00 85.06 91 GLU A C 1
ATOM 690 O O . GLU A 1 91 ? -0.100 3.317 15.973 1.00 85.06 91 GLU A O 1
ATOM 695 N N . PRO A 1 92 ? 0.409 5.295 16.920 1.00 77.31 92 PRO A N 1
ATOM 696 C CA . PRO A 1 92 ? -0.957 5.564 17.350 1.00 77.31 92 PRO A CA 1
ATOM 697 C C . PRO A 1 92 ? -1.901 5.705 16.154 1.00 77.31 92 PRO A C 1
ATOM 699 O O . PRO A 1 92 ? -1.593 6.411 15.191 1.00 77.31 92 PRO A O 1
ATOM 702 N N . VAL A 1 93 ? -3.093 5.112 16.246 1.00 69.75 93 VAL A N 1
ATOM 703 C CA . VAL A 1 93 ? -4.141 5.322 15.237 1.00 69.75 93 VAL A CA 1
ATOM 704 C C . VAL A 1 93 ? -4.617 6.777 15.290 1.00 69.75 93 VAL A C 1
ATOM 706 O O . VAL A 1 93 ? -5.090 7.224 16.343 1.00 69.75 93 VAL A O 1
ATOM 709 N N . PRO A 1 94 ? -4.572 7.528 14.174 1.00 62.94 94 PRO A N 1
ATOM 710 C CA . PRO A 1 94 ? -5.147 8.865 14.121 1.00 62.94 94 PRO A CA 1
ATOM 711 C C . PRO A 1 94 ? -6.635 8.841 14.511 1.00 62.94 94 PRO A C 1
ATOM 713 O O . PRO A 1 94 ? -7.432 8.118 13.918 1.00 62.94 94 PRO A O 1
ATOM 716 N N . GLY A 1 95 ? -7.017 9.629 15.521 1.00 59.72 95 GLY A N 1
ATOM 717 C CA . GLY A 1 95 ? -8.412 9.754 15.972 1.00 59.72 95 GLY A CA 1
ATOM 718 C C . GLY A 1 95 ? -8.864 8.762 17.05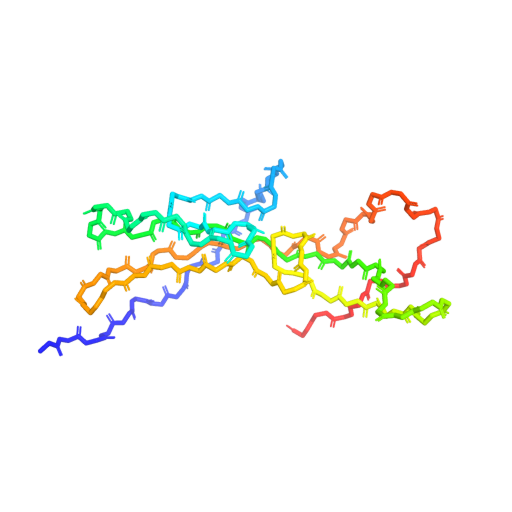1 1.00 59.72 95 GLY A C 1
ATOM 719 O O . GLY A 1 95 ? -10.001 8.862 17.509 1.00 59.72 95 GLY A O 1
ATOM 720 N N . VAL A 1 96 ? -7.999 7.856 17.521 1.00 59.59 96 VAL A N 1
ATOM 721 C CA . VAL A 1 96 ? -8.315 6.933 18.623 1.00 59.59 96 VAL A CA 1
ATOM 722 C C . VAL A 1 96 ? -7.481 7.304 19.853 1.00 59.59 96 VAL A C 1
ATOM 724 O O . VAL A 1 96 ? -6.258 7.235 19.834 1.00 59.59 96 VAL A O 1
ATOM 727 N N . ARG A 1 97 ? -8.145 7.714 20.944 1.00 56.34 97 ARG A N 1
ATOM 728 C CA . ARG A 1 97 ? -7.494 8.012 22.242 1.00 56.34 97 ARG A CA 1
ATOM 729 C C . ARG A 1 97 ? -7.308 6.784 23.139 1.00 56.34 97 ARG A C 1
ATOM 731 O O . ARG A 1 97 ? -6.713 6.895 24.204 1.00 56.34 97 ARG A O 1
ATOM 738 N N . VAL A 1 98 ? -7.834 5.634 22.731 1.00 50.75 98 VAL A N 1
ATOM 739 C CA . VAL A 1 98 ? -7.718 4.376 23.467 1.00 50.75 98 VAL A CA 1
ATOM 740 C C . VAL A 1 98 ? -6.666 3.526 22.772 1.00 50.75 98 VAL A C 1
ATOM 742 O O . VAL A 1 98 ? -6.830 3.168 21.607 1.00 50.75 98 VAL A O 1
ATOM 745 N N . SER A 1 99 ? -5.579 3.212 23.474 1.00 51.41 99 SER A N 1
ATOM 746 C CA . SER A 1 99 ? -4.593 2.249 22.996 1.00 51.41 99 SER A CA 1
ATOM 747 C C . SER A 1 99 ? -5.241 0.866 22.978 1.00 51.41 99 SER A C 1
ATOM 749 O O . SER A 1 99 ? -5.156 0.105 23.942 1.00 51.41 99 SER A O 1
ATOM 751 N N . THR A 1 100 ? -5.930 0.522 21.895 1.00 52.09 100 THR A N 1
ATOM 752 C CA . THR A 1 100 ? -6.084 -0.897 21.571 1.00 52.09 100 THR A CA 1
ATOM 753 C C . THR A 1 100 ? -4.662 -1.444 21.501 1.00 52.09 100 THR A C 1
ATOM 755 O O . THR A 1 100 ? -3.812 -0.813 20.869 1.00 52.09 100 THR A O 1
ATOM 758 N N . ALA A 1 101 ? -4.371 -2.535 22.214 1.00 56.19 101 ALA A N 1
ATOM 759 C CA . ALA A 1 101 ? -3.041 -3.130 22.166 1.00 56.19 101 ALA A CA 1
ATOM 760 C C . ALA A 1 101 ? -2.645 -3.319 20.689 1.00 56.19 101 ALA A C 1
ATOM 762 O O . ALA A 1 101 ? -3.508 -3.736 19.905 1.00 56.19 101 ALA A O 1
ATOM 763 N N . PRO A 1 102 ? -1.401 -2.982 20.294 1.00 60.53 102 PRO A N 1
ATOM 764 C CA . PRO A 1 102 ? -0.957 -3.176 18.924 1.00 60.53 102 PRO A CA 1
ATOM 765 C C . PRO A 1 102 ? -1.269 -4.612 18.526 1.00 60.53 102 PRO A C 1
ATOM 767 O O . PRO A 1 102 ? -0.885 -5.550 19.228 1.00 60.53 102 PRO A O 1
ATOM 770 N N . MET A 1 103 ? -2.019 -4.796 17.442 1.00 67.62 103 MET A N 1
ATOM 771 C CA . MET A 1 103 ? -2.259 -6.143 16.942 1.00 67.62 103 MET A CA 1
ATOM 772 C C . MET A 1 103 ? -0.900 -6.748 16.576 1.00 67.62 103 MET A C 1
ATOM 774 O O . MET A 1 103 ? -0.177 -6.187 15.752 1.00 67.62 103 MET A O 1
ATOM 778 N N . MET A 1 104 ? -0.552 -7.854 17.237 1.00 67.25 104 MET A N 1
ATOM 779 C CA . MET A 1 104 ? 0.727 -8.546 17.082 1.00 67.25 104 MET A CA 1
ATOM 780 C C . MET A 1 104 ? 0.946 -8.941 15.619 1.00 67.25 104 MET A C 1
ATOM 782 O O . MET A 1 104 ? 0.179 -9.725 15.066 1.00 67.25 104 MET A O 1
ATOM 786 N N . HIS A 1 105 ? 2.006 -8.415 15.013 1.00 62.12 105 HIS A N 1
ATOM 787 C CA . HIS A 1 105 ? 2.534 -8.899 13.744 1.00 62.12 105 HIS A CA 1
ATOM 788 C C . HIS A 1 105 ? 3.592 -9.973 14.041 1.00 62.12 105 HIS A C 1
ATOM 790 O O . HIS A 1 105 ? 4.463 -9.743 14.878 1.00 62.12 105 HIS A O 1
ATOM 796 N N . SER A 1 106 ? 3.469 -11.146 13.409 1.00 50.00 106 SER A N 1
ATOM 797 C CA . SER A 1 106 ? 4.421 -12.267 13.513 1.00 50.00 106 SER A CA 1
ATOM 798 C C . SER A 1 106 ? 5.757 -11.972 12.846 1.00 50.00 106 SER A C 1
ATOM 800 O O . SER A 1 106 ? 5.705 -11.353 11.756 1.00 50.00 106 SER A O 1
#

Sequence (106 aa):
MEFTSPPARVTTTRQTGAFAAGDALSLTATLKPLDPASVKEVRLDTTHKIIEIAPGVKFTGWTFGDQVPGPTIRARVGDKVRFKMTNRSDEPVPGVRVSTAPMMHS

pLDDT: mean 87.03, std 13.05, range [50.0, 97.38]

Foldseek 3Di:
DDPDDPDDDDDPDADDDFQWDWPQWDADPDGDDHDPDLETEIEWEKEWDWDDPDVVDIDIDIDTRPDVVHTDGDDDPNRHYDYDYDHPHVPDDPPDPDCPDRDDDD